Protein AF-A0A9K3DG90-F1 (afdb_monomer)

Mean predicted aligned error: 5.29 Å

Structure (mmCIF, N/CA/C/O backbone):
data_AF-A0A9K3DG90-F1
#
_entry.id   AF-A0A9K3DG90-F1
#
loop_
_atom_site.group_PDB
_atom_site.id
_atom_site.type_symbol
_atom_site.label_atom_id
_atom_site.label_alt_id
_atom_site.label_comp_id
_atom_site.label_asym_id
_atom_site.label_entity_id
_atom_site.label_seq_id
_atom_site.pdbx_PDB_ins_code
_atom_site.Cartn_x
_atom_site.Cartn_y
_atom_site.Cartn_z
_atom_site.occupancy
_atom_site.B_iso_or_equiv
_atom_site.auth_seq_id
_atom_site.auth_comp_id
_atom_site.auth_asym_id
_atom_site.auth_atom_id
_atom_site.pdbx_PDB_model_num
ATOM 1 N N . MET A 1 1 ? -12.030 -12.247 17.730 1.00 45.97 1 MET A N 1
ATOM 2 C CA . MET A 1 1 ? -10.710 -12.686 17.219 1.00 45.97 1 MET A CA 1
ATOM 3 C C . MET A 1 1 ? -10.139 -11.559 16.366 1.00 45.97 1 MET A C 1
ATOM 5 O O . MET A 1 1 ? -10.909 -10.946 15.639 1.00 45.97 1 MET A O 1
ATOM 9 N N . LYS A 1 2 ? -8.850 -11.218 16.504 1.00 62.31 2 LYS A N 1
ATOM 10 C CA . LYS A 1 2 ? -8.198 -10.218 15.638 1.00 62.31 2 LYS A CA 1
ATOM 11 C C . LYS A 1 2 ? -8.064 -10.827 14.244 1.00 62.31 2 LYS A C 1
ATOM 13 O O . LYS A 1 2 ? -7.396 -11.846 14.110 1.00 62.31 2 LYS A O 1
ATOM 18 N N . ASP A 1 3 ? -8.713 -10.248 13.240 1.00 72.00 3 ASP A N 1
ATOM 19 C CA . ASP A 1 3 ? -8.483 -10.677 11.863 1.00 72.00 3 ASP A CA 1
ATOM 20 C C . ASP A 1 3 ? -7.242 -9.986 11.307 1.00 72.00 3 ASP A C 1
ATOM 22 O O . ASP A 1 3 ? -7.283 -8.819 10.919 1.00 72.00 3 ASP A O 1
ATOM 26 N N . SER A 1 4 ? -6.149 -10.736 11.278 1.00 83.38 4 SER A N 1
ATOM 27 C CA . SER A 1 4 ? -4.915 -10.333 10.609 1.00 83.38 4 SER A CA 1
ATOM 28 C C . SER A 1 4 ? -4.812 -10.911 9.195 1.00 83.38 4 SER A C 1
ATOM 30 O O . SER A 1 4 ? -3.998 -10.430 8.412 1.00 83.38 4 SER A O 1
ATOM 32 N N . CYS A 1 5 ? -5.612 -11.928 8.850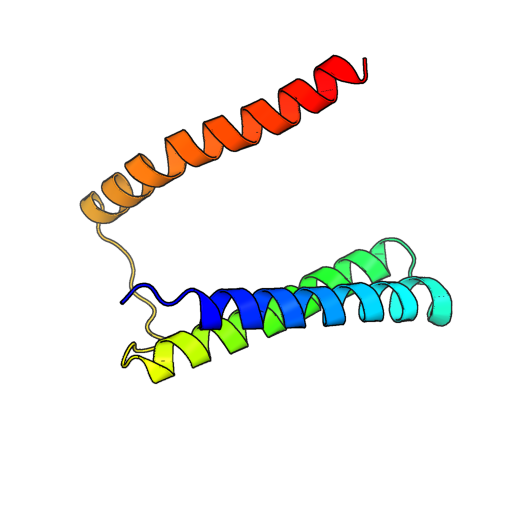 1.00 87.69 5 CYS A N 1
ATOM 33 C CA . CYS A 1 5 ? -5.489 -12.645 7.580 1.00 87.69 5 CYS A CA 1
ATOM 34 C C . CYS A 1 5 ? -6.085 -11.852 6.416 1.00 87.69 5 CYS A C 1
ATOM 36 O O . CYS A 1 5 ? -5.451 -11.782 5.364 1.00 87.69 5 CYS A O 1
ATOM 38 N N . GLY A 1 6 ? -7.248 -11.215 6.602 1.00 91.06 6 GLY A N 1
ATOM 39 C CA . GLY A 1 6 ? -7.851 -10.348 5.581 1.00 91.06 6 GLY A CA 1
ATOM 40 C C . GLY A 1 6 ? -6.910 -9.210 5.153 1.00 91.06 6 GLY A C 1
ATOM 41 O O . GLY A 1 6 ? -6.530 -9.144 3.980 1.00 91.06 6 GLY A O 1
ATOM 42 N N . PRO A 1 7 ? -6.439 -8.365 6.094 1.00 92.44 7 PRO A N 1
ATOM 43 C CA . PRO A 1 7 ? -5.494 -7.291 5.789 1.00 92.44 7 PRO A CA 1
ATOM 44 C C . PRO A 1 7 ? -4.166 -7.785 5.201 1.00 92.44 7 PRO A C 1
ATOM 46 O O . PRO A 1 7 ? -3.653 -7.179 4.262 1.00 92.44 7 PRO A O 1
ATOM 49 N N . LEU A 1 8 ? -3.618 -8.898 5.706 1.00 94.25 8 LEU A N 1
ATOM 50 C CA . LEU A 1 8 ? -2.362 -9.455 5.197 1.00 94.25 8 LEU A CA 1
ATOM 51 C C . LEU A 1 8 ? -2.501 -9.958 3.755 1.00 94.25 8 LEU A C 1
ATOM 53 O O . LEU A 1 8 ? -1.620 -9.714 2.933 1.00 94.25 8 LEU A O 1
ATOM 57 N N . LYS A 1 9 ? -3.618 -10.620 3.430 1.00 94.25 9 LYS A N 1
ATOM 58 C CA . LYS A 1 9 ? -3.913 -11.079 2.068 1.0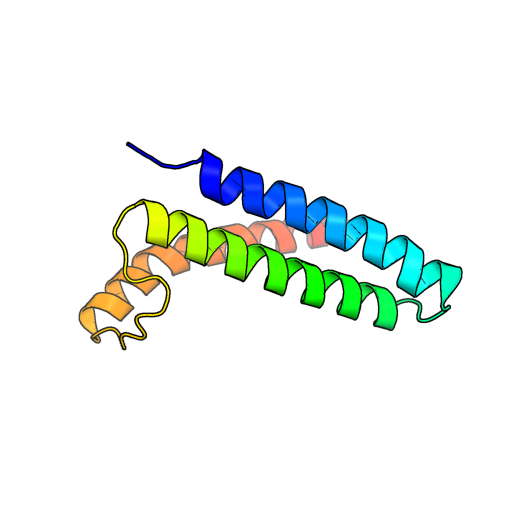0 94.25 9 LYS A CA 1
ATOM 59 C C . LYS A 1 9 ? -4.057 -9.899 1.107 1.00 94.25 9 LYS A C 1
ATOM 61 O O . LYS A 1 9 ? -3.477 -9.936 0.025 1.00 94.25 9 LYS A O 1
ATOM 66 N N . ALA A 1 10 ? -4.792 -8.857 1.503 1.00 95.81 10 ALA A N 1
ATOM 67 C CA . ALA A 1 10 ? -4.942 -7.644 0.698 1.00 95.81 10 ALA A CA 1
ATOM 68 C C . ALA A 1 10 ? -3.586 -6.971 0.437 1.00 95.81 10 ALA A C 1
ATOM 70 O O . ALA A 1 10 ? -3.283 -6.622 -0.702 1.00 95.81 10 ALA A O 1
ATOM 71 N N . LEU A 1 11 ? -2.742 -6.864 1.469 1.00 96.12 11 LEU A N 1
ATOM 72 C CA . LEU A 1 11 ? -1.398 -6.304 1.345 1.00 96.12 11 LEU A CA 1
ATOM 73 C C . LEU A 1 11 ? -0.520 -7.125 0.392 1.00 96.12 11 LEU A C 1
ATOM 75 O O . LEU A 1 11 ? 0.107 -6.553 -0.494 1.00 96.12 11 LEU A O 1
ATOM 79 N N . ALA A 1 12 ? -0.504 -8.453 0.534 1.00 97.75 12 ALA A N 1
ATOM 80 C CA . ALA A 1 12 ? 0.300 -9.328 -0.317 1.00 97.75 12 ALA A CA 1
ATOM 81 C C . ALA A 1 12 ? -0.094 -9.213 -1.798 1.00 97.75 12 ALA A C 1
ATOM 83 O O . ALA A 1 12 ? 0.773 -9.067 -2.660 1.00 97.75 12 ALA A O 1
ATOM 84 N N . VAL A 1 13 ? -1.397 -9.222 -2.095 1.00 97.94 13 VAL A N 1
ATOM 85 C CA . VAL A 1 13 ? -1.891 -9.052 -3.469 1.00 97.94 13 VAL A CA 1
ATOM 86 C C . VAL A 1 13 ? -1.536 -7.668 -4.009 1.00 97.94 13 VAL A C 1
ATOM 88 O O . VAL A 1 13 ? -1.031 -7.569 -5.126 1.00 97.94 13 VAL A O 1
ATOM 91 N N . ALA A 1 14 ? -1.722 -6.610 -3.218 1.00 97.81 14 ALA A N 1
ATOM 92 C CA . ALA A 1 14 ? -1.368 -5.255 -3.625 1.00 97.81 14 ALA A CA 1
ATOM 93 C C . ALA A 1 14 ? 0.129 -5.118 -3.939 1.00 97.81 14 ALA A C 1
ATOM 95 O O . ALA A 1 14 ? 0.487 -4.519 -4.950 1.00 97.81 14 ALA A O 1
ATOM 96 N N . SER A 1 15 ? 1.011 -5.719 -3.134 1.00 98.00 15 SER A N 1
ATOM 97 C CA . SER A 1 15 ? 2.455 -5.715 -3.399 1.00 98.00 15 SER A CA 1
ATOM 98 C C . SER A 1 15 ? 2.812 -6.405 -4.717 1.00 98.00 15 SER A C 1
ATOM 100 O O . SER A 1 15 ? 3.637 -5.884 -5.465 1.00 98.00 15 SER A O 1
ATOM 102 N N . VAL A 1 16 ? 2.170 -7.535 -5.034 1.00 98.38 16 VAL A N 1
ATOM 103 C CA . VAL A 1 16 ? 2.375 -8.234 -6.314 1.00 98.38 16 VAL A CA 1
ATOM 104 C C . VAL A 1 16 ? 1.882 -7.383 -7.485 1.00 98.38 16 VAL A C 1
ATOM 106 O O . VAL A 1 16 ? 2.610 -7.215 -8.460 1.00 98.38 16 VAL A O 1
ATOM 109 N N . VAL A 1 17 ? 0.680 -6.806 -7.380 1.00 98.00 17 VAL A N 1
ATOM 110 C CA . VAL A 1 17 ? 0.120 -5.924 -8.419 1.00 98.00 17 VAL A CA 1
ATOM 111 C C . VAL A 1 17 ? 1.020 -4.712 -8.651 1.00 98.00 17 VAL A C 1
ATOM 113 O O . VAL A 1 17 ? 1.282 -4.375 -9.802 1.00 98.00 17 VAL A O 1
ATOM 116 N N . ASN A 1 18 ? 1.527 -4.091 -7.581 1.00 98.19 18 ASN A N 1
ATOM 117 C CA . ASN A 1 18 ? 2.424 -2.944 -7.690 1.00 98.19 18 ASN A CA 1
ATOM 118 C C . ASN A 1 18 ? 3.739 -3.333 -8.382 1.00 98.19 18 ASN A C 1
ATOM 120 O O . ASN A 1 18 ? 4.098 -2.739 -9.389 1.00 98.19 18 ASN A O 1
ATOM 124 N N . GLY A 1 19 ? 4.406 -4.399 -7.924 1.00 97.56 19 GLY A N 1
ATOM 125 C CA . GLY A 1 19 ? 5.681 -4.831 -8.506 1.00 97.56 19 GLY A CA 1
ATOM 126 C C . GLY A 1 19 ? 5.577 -5.249 -9.978 1.00 97.56 19 GLY A C 1
ATOM 127 O O . GLY A 1 19 ? 6.433 -4.893 -10.787 1.00 97.56 19 GLY A O 1
ATOM 128 N N . VAL A 1 20 ? 4.512 -5.965 -10.358 1.00 97.94 20 VAL A N 1
ATOM 129 C CA . VAL A 1 20 ? 4.253 -6.299 -11.770 1.00 97.94 20 VAL A CA 1
ATOM 130 C C . VAL A 1 20 ? 3.928 -5.038 -12.572 1.00 97.94 20 VAL A C 1
ATOM 132 O O . VAL A 1 20 ? 4.432 -4.869 -13.682 1.00 97.94 20 VAL A O 1
ATOM 135 N N . GLY A 1 21 ? 3.116 -4.141 -12.010 1.00 96.81 21 GLY A N 1
ATOM 136 C CA . GLY A 1 21 ? 2.768 -2.863 -12.623 1.00 96.81 21 GLY A CA 1
ATOM 137 C C . GLY A 1 21 ? 3.992 -1.991 -12.892 1.00 96.81 21 GLY A C 1
ATOM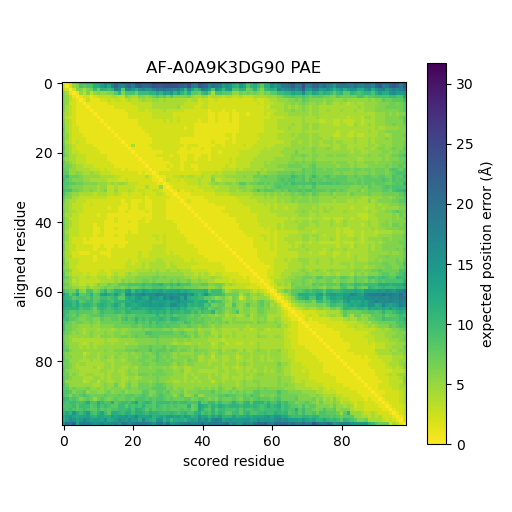 138 O O . GLY A 1 21 ? 4.112 -1.460 -13.993 1.00 96.81 21 GLY A O 1
ATOM 139 N N . ASP A 1 22 ? 4.928 -1.909 -11.946 1.00 96.88 22 ASP A N 1
ATOM 140 C CA . ASP A 1 22 ? 6.188 -1.182 -12.102 1.00 96.88 22 ASP A CA 1
ATOM 141 C C . ASP A 1 22 ? 6.989 -1.725 -13.286 1.00 96.88 22 ASP A C 1
ATOM 143 O O . ASP A 1 22 ? 7.401 -0.960 -14.156 1.00 96.88 22 ASP A O 1
ATOM 147 N N . VAL A 1 23 ? 7.150 -3.046 -13.381 1.00 96.62 23 VAL A N 1
ATOM 148 C CA . VAL A 1 23 ? 7.857 -3.680 -14.503 1.00 96.62 23 VAL A CA 1
ATOM 149 C C . VAL A 1 23 ? 7.170 -3.360 -15.833 1.00 96.62 23 VAL A C 1
ATOM 151 O O . VAL A 1 23 ? 7.822 -2.912 -16.775 1.00 96.62 23 VAL A O 1
ATOM 154 N N . VAL A 1 24 ? 5.853 -3.545 -15.918 1.00 97.06 24 VAL A N 1
ATO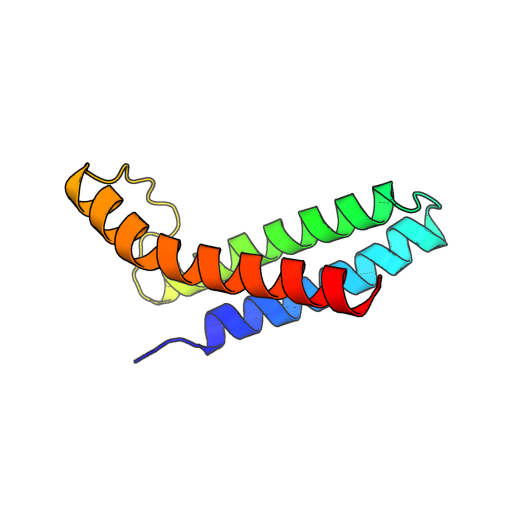M 155 C CA . VAL A 1 24 ? 5.095 -3.363 -17.165 1.00 97.06 24 VAL A CA 1
ATOM 156 C C . VAL A 1 24 ? 5.054 -1.893 -17.595 1.00 97.06 24 VAL A C 1
ATOM 158 O O . VAL A 1 24 ? 5.414 -1.558 -18.724 1.00 97.06 24 VAL A O 1
ATOM 161 N N . LEU A 1 25 ? 4.645 -0.993 -16.707 1.00 95.00 25 LEU A N 1
ATOM 162 C CA . LEU A 1 25 ? 4.448 0.417 -17.040 1.00 95.00 25 LEU A CA 1
ATOM 163 C C . LEU A 1 25 ? 5.776 1.162 -17.189 1.00 95.00 25 LEU A C 1
ATOM 165 O O . LEU A 1 25 ? 5.916 1.984 -18.098 1.00 95.00 25 LEU A O 1
ATOM 169 N N . CYS A 1 26 ? 6.767 0.870 -16.343 1.00 95.25 26 CYS A N 1
ATOM 170 C CA . CYS A 1 26 ? 8.044 1.573 -16.414 1.00 95.25 26 CYS A CA 1
ATOM 171 C C . CYS A 1 26 ? 8.922 1.042 -17.545 1.00 95.25 26 CYS A C 1
ATOM 173 O O . CYS A 1 26 ? 9.485 1.854 -18.275 1.00 95.25 26 CYS A O 1
ATOM 175 N N . LEU A 1 27 ? 9.043 -0.285 -17.698 1.00 92.38 27 LEU A N 1
ATOM 176 C CA . LEU A 1 27 ? 10.013 -0.881 -18.626 1.00 92.38 27 LEU A CA 1
ATOM 177 C C . LEU A 1 27 ? 9.418 -1.181 -20.004 1.00 92.38 27 LEU A C 1
ATOM 179 O O . LEU A 1 27 ? 10.050 -0.872 -21.009 1.00 92.38 27 LEU A O 1
ATOM 183 N N . PHE A 1 28 ? 8.213 -1.755 -20.081 1.00 92.69 28 PHE A N 1
ATOM 184 C CA . PHE A 1 28 ? 7.626 -2.120 -21.379 1.00 92.69 28 PHE A CA 1
ATOM 185 C C . PHE A 1 28 ? 6.964 -0.923 -22.069 1.00 92.69 28 PHE A C 1
ATOM 187 O O . PHE A 1 28 ? 7.154 -0.723 -23.268 1.00 92.69 28 PHE A O 1
ATOM 194 N N . PHE A 1 29 ? 6.231 -0.094 -21.320 1.00 91.94 29 PHE A N 1
ATOM 195 C CA . PHE A 1 29 ? 5.571 1.099 -21.868 1.00 91.94 29 PHE A CA 1
ATOM 196 C C . PHE A 1 29 ? 6.409 2.381 -21.785 1.00 91.94 29 PHE A C 1
ATOM 198 O O . PHE A 1 29 ? 5.996 3.405 -22.325 1.00 91.94 29 PHE A O 1
ATOM 205 N N . ASN A 1 30 ? 7.595 2.333 -21.167 1.00 92.94 30 ASN A N 1
ATOM 206 C CA . ASN A 1 30 ? 8.517 3.470 -21.035 1.00 92.94 30 ASN A CA 1
ATOM 207 C C . ASN A 1 30 ? 7.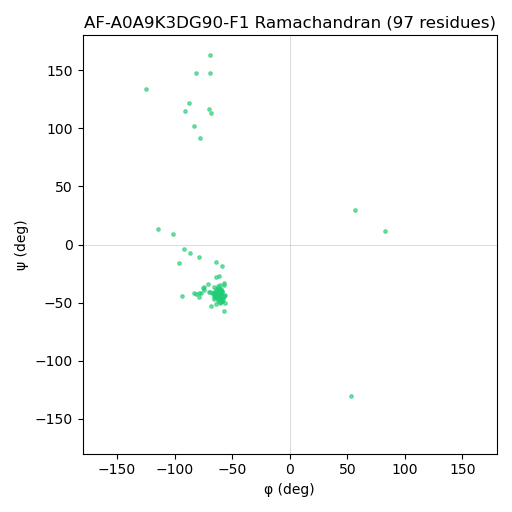898 4.707 -20.352 1.00 92.94 30 ASN A C 1
ATOM 209 O O . ASN A 1 30 ? 8.305 5.838 -20.610 1.00 92.94 30 ASN A O 1
ATOM 213 N N . TYR A 1 31 ? 6.925 4.519 -19.452 1.00 92.50 31 TYR A N 1
ATOM 214 C CA . TYR A 1 31 ? 6.313 5.633 -18.711 1.00 92.50 31 TYR A CA 1
ATOM 215 C C . TYR A 1 31 ? 7.177 6.121 -17.536 1.00 92.50 31 TYR A C 1
ATOM 217 O O . TYR A 1 31 ? 6.881 7.161 -16.942 1.00 92.50 31 TYR A O 1
ATOM 225 N N . GLY A 1 32 ? 8.239 5.388 -17.179 1.00 93.38 32 GLY A N 1
ATOM 226 C CA . GLY A 1 32 ? 9.162 5.754 -16.103 1.00 93.38 32 GLY A CA 1
ATOM 227 C C . GLY A 1 32 ? 8.443 6.031 -14.777 1.00 93.38 32 GLY A C 1
ATOM 228 O O . GLY A 1 32 ? 7.593 5.259 -14.345 1.00 93.38 32 GLY A O 1
ATOM 229 N N . ILE A 1 33 ? 8.746 7.168 -14.144 1.00 94.94 33 ILE A N 1
ATOM 230 C CA . ILE A 1 33 ? 8.202 7.550 -12.826 1.00 94.94 33 ILE A CA 1
ATOM 231 C C . ILE A 1 33 ? 6.671 7.678 -12.844 1.00 94.94 33 ILE A C 1
ATOM 233 O O . ILE A 1 33 ? 6.011 7.317 -11.869 1.00 94.94 33 ILE A O 1
ATOM 237 N N . ALA A 1 34 ? 6.088 8.150 -13.952 1.00 96.12 34 ALA A N 1
ATOM 238 C CA . ALA A 1 34 ? 4.635 8.220 -14.080 1.00 96.12 34 ALA A CA 1
ATOM 239 C C . ALA A 1 34 ? 4.014 6.814 -14.060 1.00 96.12 34 ALA A C 1
ATOM 241 O O . ALA A 1 34 ? 2.982 6.607 -13.426 1.00 96.12 34 ALA A O 1
ATOM 242 N N . GLY A 1 35 ? 4.677 5.839 -14.691 1.00 95.94 35 GLY A N 1
ATOM 243 C CA . GLY A 1 35 ? 4.281 4.431 -14.657 1.00 95.94 35 GLY A CA 1
ATOM 244 C C . GLY A 1 35 ? 4.244 3.871 -13.235 1.00 95.94 35 GLY A C 1
ATOM 245 O O . GLY A 1 35 ? 3.236 3.285 -12.845 1.00 95.94 35 GLY A O 1
ATOM 246 N N . ALA A 1 36 ? 5.282 4.139 -12.439 1.00 96.31 36 ALA A N 1
ATOM 247 C CA . ALA A 1 36 ? 5.351 3.699 -11.044 1.00 96.31 36 ALA A CA 1
ATOM 248 C C . ALA A 1 36 ? 4.233 4.301 -10.169 1.00 96.31 36 ALA A C 1
ATOM 250 O O . ALA A 1 36 ? 3.640 3.627 -9.321 1.00 96.31 36 ALA A O 1
ATOM 251 N N . ALA A 1 37 ? 3.879 5.570 -10.407 1.00 97.56 37 ALA A N 1
ATOM 252 C CA . ALA A 1 37 ? 2.762 6.210 -9.714 1.00 97.56 37 ALA A CA 1
ATOM 253 C C . ALA A 1 37 ? 1.416 5.535 -10.044 1.00 97.56 37 ALA A C 1
ATOM 255 O O . ALA A 1 37 ? 0.625 5.261 -9.136 1.00 97.56 37 ALA A O 1
ATOM 256 N N . TRP A 1 38 ? 1.169 5.212 -11.320 1.00 97.12 38 TRP A N 1
ATOM 257 C CA . TRP A 1 38 ? -0.039 4.496 -11.747 1.00 97.12 38 TRP A CA 1
ATOM 258 C C . TRP A 1 38 ? -0.100 3.065 -11.203 1.00 97.12 38 TRP A C 1
ATOM 260 O O . TRP A 1 38 ? -1.161 2.652 -10.728 1.00 97.12 38 TRP A O 1
ATOM 270 N N . ALA A 1 39 ? 1.021 2.335 -11.210 1.00 97.44 39 ALA A N 1
ATOM 271 C CA . ALA A 1 39 ? 1.124 0.996 -10.624 1.00 97.44 39 ALA A CA 1
ATOM 272 C C . ALA A 1 39 ? 0.765 1.011 -9.131 1.00 97.44 39 ALA A C 1
ATOM 274 O O . ALA A 1 39 ? -0.087 0.241 -8.671 1.00 97.44 39 ALA A O 1
ATOM 275 N N . THR A 1 40 ? 1.329 1.969 -8.392 1.00 97.94 40 THR A N 1
ATOM 276 C CA . THR A 1 40 ? 1.031 2.151 -6.971 1.00 97.94 40 THR A CA 1
ATOM 277 C C . THR A 1 40 ? -0.439 2.500 -6.757 1.00 97.94 40 THR A C 1
ATOM 279 O O . THR A 1 40 ? -1.098 1.849 -5.946 1.00 97.94 40 THR A O 1
ATOM 282 N N . MET A 1 41 ? -0.998 3.459 -7.499 1.00 97.88 41 MET A N 1
ATOM 283 C CA . MET A 1 41 ? -2.404 3.843 -7.339 1.00 97.88 41 MET A CA 1
ATOM 284 C C . MET A 1 41 ? -3.354 2.667 -7.612 1.00 97.88 41 MET A C 1
ATOM 286 O O . MET A 1 41 ? -4.241 2.392 -6.801 1.00 97.88 41 MET A O 1
ATOM 290 N N . ALA A 1 42 ? -3.138 1.929 -8.705 1.00 97.56 42 ALA A N 1
ATOM 291 C CA . ALA A 1 42 ? -3.945 0.761 -9.052 1.00 97.56 42 ALA A CA 1
ATOM 292 C C . ALA A 1 42 ? -3.865 -0.332 -7.973 1.00 97.56 42 ALA A C 1
ATOM 294 O O . ALA A 1 42 ? -4.890 -0.898 -7.588 1.00 97.56 42 ALA A O 1
ATOM 295 N N . SER A 1 43 ? -2.672 -0.582 -7.422 1.00 97.62 43 SER A N 1
ATOM 296 C CA . SER A 1 43 ? -2.493 -1.557 -6.341 1.00 97.62 43 SER A CA 1
ATOM 297 C C . SER A 1 43 ? -3.296 -1.208 -5.080 1.00 97.62 43 SER A C 1
ATOM 299 O O . SER A 1 43 ? -3.891 -2.094 -4.465 1.00 97.62 43 SER A O 1
ATOM 301 N N . GLN A 1 44 ? -3.386 0.081 -4.726 1.00 97.88 44 GLN A N 1
ATOM 302 C CA . GLN A 1 44 ? -4.161 0.533 -3.566 1.00 97.88 44 GLN A CA 1
ATOM 303 C C . GLN A 1 44 ? -5.669 0.412 -3.795 1.00 97.88 44 GLN A C 1
ATOM 305 O O . GLN A 1 44 ? -6.400 0.074 -2.866 1.00 97.88 44 GLN A O 1
ATOM 310 N N . ILE A 1 45 ? -6.140 0.619 -5.029 1.00 97.50 45 ILE A N 1
ATOM 311 C CA . ILE A 1 45 ? -7.549 0.393 -5.385 1.00 97.50 45 ILE A CA 1
ATOM 312 C C . ILE A 1 45 ? -7.914 -1.083 -5.172 1.00 97.50 45 ILE A C 1
ATOM 314 O O . ILE A 1 45 ? -8.917 -1.381 -4.521 1.00 97.50 45 ILE A O 1
ATOM 318 N N . VAL A 1 46 ? -7.074 -2.009 -5.650 1.00 97.38 46 VAL A N 1
ATOM 319 C CA . VAL A 1 46 ? -7.263 -3.456 -5.440 1.00 97.38 46 VAL A CA 1
ATOM 320 C C . VAL A 1 46 ? -7.269 -3.797 -3.947 1.00 97.38 46 VAL A C 1
ATOM 322 O O . VAL A 1 46 ? -8.179 -4.484 -3.477 1.00 97.38 46 VAL A O 1
ATOM 325 N N . ALA A 1 47 ? -6.301 -3.278 -3.185 1.00 97.25 47 ALA A N 1
ATOM 326 C CA . ALA A 1 47 ? -6.230 -3.478 -1.739 1.00 97.25 47 ALA A CA 1
ATOM 327 C C . ALA A 1 47 ? -7.511 -3.006 -1.033 1.00 97.25 47 ALA A C 1
ATOM 329 O O . ALA A 1 47 ? -8.048 -3.719 -0.185 1.00 97.25 47 ALA A O 1
ATOM 330 N N . GLY A 1 48 ? -8.020 -1.830 -1.413 1.00 94.88 48 GLY A N 1
ATOM 331 C CA . GLY A 1 48 ? -9.239 -1.246 -0.861 1.00 94.88 48 GLY A CA 1
ATOM 332 C C . GLY A 1 48 ? -10.456 -2.146 -1.056 1.00 94.88 48 GLY A C 1
ATOM 333 O O . GLY A 1 48 ? -11.153 -2.446 -0.086 1.00 94.88 48 GLY A O 1
ATOM 334 N N . PHE A 1 49 ? -10.676 -2.654 -2.273 1.00 94.44 49 PHE A N 1
ATOM 335 C CA . PHE A 1 49 ? -11.782 -3.581 -2.537 1.00 94.44 49 PHE A CA 1
ATOM 336 C C . PHE A 1 49 ? -11.659 -4.878 -1.733 1.00 94.44 49 PHE A C 1
ATOM 338 O O . PHE A 1 49 ? -12.628 -5.294 -1.098 1.00 94.44 49 PHE A O 1
ATOM 345 N N . MET A 1 50 ? -10.466 -5.472 -1.671 1.00 94.75 50 MET A N 1
ATOM 346 C CA . MET A 1 50 ? -10.242 -6.690 -0.884 1.00 94.75 50 MET A CA 1
ATOM 347 C C . MET A 1 50 ? -10.477 -6.478 0.618 1.00 94.75 50 MET A C 1
ATOM 349 O O . MET A 1 50 ? -10.977 -7.375 1.302 1.00 94.75 50 MET A O 1
ATOM 353 N N . MET A 1 51 ? -10.133 -5.302 1.153 1.00 93.38 51 MET A N 1
ATOM 354 C CA . MET A 1 51 ? -10.418 -4.957 2.549 1.00 93.38 51 MET A CA 1
ATOM 355 C C . MET A 1 51 ? -11.918 -4.772 2.795 1.00 93.38 51 MET A C 1
ATOM 357 O O . MET A 1 51 ? -12.420 -5.264 3.805 1.00 93.38 51 MET A O 1
ATOM 361 N N . ILE A 1 52 ? -12.644 -4.127 1.874 1.00 92.12 52 ILE A N 1
ATOM 362 C CA . ILE A 1 52 ? -14.106 -3.978 1.955 1.00 92.12 52 ILE A CA 1
ATOM 363 C C . ILE A 1 52 ? -14.791 -5.350 1.956 1.00 92.12 52 ILE A C 1
ATOM 365 O O . ILE A 1 52 ? -15.668 -5.597 2.785 1.00 92.12 52 ILE A O 1
ATOM 369 N N . GLU A 1 53 ? -14.366 -6.269 1.087 1.00 91.19 53 GLU A N 1
ATOM 370 C CA . GLU A 1 53 ? -14.879 -7.645 1.080 1.00 91.19 53 GLU A CA 1
ATOM 371 C C . GLU A 1 53 ? -14.562 -8.380 2.385 1.00 91.19 53 GLU A C 1
ATOM 373 O O . GLU A 1 53 ? -15.457 -8.956 2.999 1.00 91.19 53 GLU A O 1
ATOM 378 N N . SER A 1 54 ? -13.328 -8.261 2.883 1.00 91.06 54 SER A N 1
ATOM 379 C CA . SER A 1 54 ? -12.924 -8.865 4.163 1.00 91.06 54 SER A CA 1
ATOM 380 C C . SER A 1 54 ? -13.716 -8.320 5.362 1.00 91.06 54 SER A C 1
ATOM 382 O O . SER A 1 54 ? -13.838 -8.990 6.389 1.00 91.06 54 SER A O 1
ATOM 384 N N . LEU A 1 55 ? -14.223 -7.086 5.276 1.00 89.31 55 LEU A N 1
ATOM 385 C CA . LEU A 1 55 ? -15.120 -6.498 6.273 1.00 89.31 55 LEU A CA 1
ATOM 386 C C . LEU A 1 55 ? -16.557 -7.007 6.106 1.00 89.31 55 LEU A C 1
ATOM 388 O O . LEU A 1 55 ? -17.196 -7.348 7.105 1.00 89.31 55 LEU A O 1
ATOM 392 N N . LYS A 1 56 ? -17.043 -7.112 4.864 1.00 88.56 56 LYS A N 1
ATOM 393 C CA . LYS A 1 56 ? -18.364 -7.672 4.538 1.00 88.56 56 LYS A CA 1
ATOM 394 C C . LYS A 1 56 ? -18.518 -9.095 5.076 1.00 88.56 56 LYS A C 1
ATOM 396 O O . LYS A 1 56 ? -19.524 -9.393 5.716 1.00 88.56 56 LYS A O 1
ATOM 401 N N . ASP A 1 57 ? -17.495 -9.932 4.917 1.00 87.44 57 ASP A N 1
ATOM 402 C CA . ASP A 1 57 ? -17.495 -11.326 5.387 1.00 87.44 57 ASP A CA 1
ATOM 403 C C . ASP A 1 57 ? -17.588 -11.454 6.920 1.00 87.44 57 ASP A C 1
ATOM 405 O O . ASP A 1 57 ? -17.912 -12.516 7.449 1.00 87.44 57 ASP A O 1
ATOM 409 N N . LYS A 1 58 ? -17.351 -10.361 7.654 1.00 86.62 58 LYS A N 1
ATOM 410 C CA . LYS A 1 58 ? -17.494 -10.288 9.117 1.00 86.62 58 LYS A CA 1
ATOM 411 C C . LYS A 1 58 ? -18.787 -9.613 9.573 1.00 86.62 58 LYS A C 1
ATOM 413 O O . LYS A 1 58 ? -18.928 -9.326 10.760 1.00 86.62 58 LYS A O 1
ATOM 418 N N . GLY A 1 59 ? -19.709 -9.330 8.655 1.00 87.38 59 GLY A N 1
ATOM 419 C CA . GLY A 1 59 ? -20.992 -8.695 8.959 1.00 87.38 59 GLY A CA 1
ATOM 420 C C . GLY A 1 59 ? -20.942 -7.170 9.073 1.00 87.38 59 GLY A C 1
ATOM 421 O O . GLY A 1 59 ? -21.918 -6.572 9.522 1.00 87.38 59 GLY A O 1
ATOM 422 N N . TYR A 1 60 ? -19.844 -6.521 8.666 1.00 86.69 60 TYR A N 1
ATOM 423 C CA . TYR A 1 60 ? -19.815 -5.062 8.548 1.00 86.69 60 TYR A CA 1
ATOM 424 C C . TYR A 1 60 ? -20.450 -4.611 7.230 1.00 86.69 60 TYR A C 1
ATOM 426 O O . TYR A 1 60 ? -20.321 -5.261 6.192 1.00 86.69 60 TYR A O 1
ATOM 434 N N . ILE A 1 61 ? -21.084 -3.439 7.245 1.00 83.00 61 ILE A N 1
ATOM 435 C CA . ILE A 1 61 ? -21.589 -2.796 6.030 1.00 83.00 61 ILE A CA 1
ATOM 436 C C . ILE A 1 61 ? -20.397 -2.142 5.317 1.00 83.00 61 ILE A C 1
ATOM 438 O O . ILE A 1 61 ? -20.041 -1.003 5.603 1.00 83.00 61 ILE A O 1
ATOM 442 N N . GLY A 1 62 ? -19.757 -2.878 4.405 1.00 74.69 62 GLY A N 1
ATOM 443 C CA . GLY A 1 62 ? -18.480 -2.488 3.786 1.00 74.69 62 GLY A CA 1
ATOM 444 C C . GLY A 1 62 ? -18.470 -1.153 3.021 1.00 74.69 62 GLY A C 1
ATOM 445 O O . GLY A 1 62 ? -17.404 -0.581 2.825 1.00 74.69 62 GLY A O 1
ATOM 446 N N . TYR A 1 63 ? -19.639 -0.633 2.636 1.00 77.19 63 TYR A N 1
ATOM 447 C CA . TYR A 1 63 ? -19.802 0.658 1.950 1.00 77.19 63 TYR A CA 1
ATOM 448 C C . TYR A 1 63 ? -20.564 1.701 2.783 1.00 77.19 63 TYR A C 1
ATOM 450 O O . TYR A 1 63 ? -21.006 2.715 2.243 1.00 77.19 63 TYR A O 1
ATOM 458 N N . ALA A 1 64 ? -20.762 1.470 4.084 1.00 81.56 64 ALA A N 1
ATOM 459 C CA . ALA A 1 64 ? -21.409 2.461 4.936 1.00 81.56 64 ALA A CA 1
ATOM 460 C C . ALA A 1 64 ? -20.499 3.682 5.105 1.00 81.56 64 ALA A C 1
ATOM 462 O O . ALA A 1 64 ? -19.442 3.611 5.729 1.00 81.56 64 ALA A O 1
ATOM 463 N N . ILE A 1 65 ? -20.935 4.815 4.561 1.00 79.12 65 ILE A N 1
ATOM 464 C CA . ILE A 1 65 ? -20.300 6.108 4.792 1.00 79.12 65 ILE A CA 1
ATOM 465 C C . ILE A 1 65 ? -20.984 6.732 6.006 1.00 79.12 65 ILE A C 1
ATOM 467 O O . ILE A 1 65 ? -22.172 7.046 5.962 1.00 79.12 65 ILE A O 1
ATOM 471 N N . ALA A 1 66 ? -20.232 6.904 7.091 1.00 85.00 66 ALA A N 1
ATOM 472 C CA . ALA A 1 66 ? -20.685 7.580 8.300 1.00 85.00 66 ALA A CA 1
ATOM 473 C C . ALA A 1 66 ? -19.723 8.722 8.638 1.00 85.00 66 ALA A C 1
ATOM 475 O O . ALA A 1 66 ? -18.504 8.547 8.612 1.00 85.00 66 ALA A O 1
ATOM 476 N N . VAL A 1 67 ? -20.273 9.895 8.950 1.00 89.56 67 VAL A N 1
ATOM 477 C CA . VAL A 1 67 ? -19.485 11.045 9.405 1.00 89.56 67 VAL A CA 1
ATOM 478 C C . VAL A 1 67 ? -19.340 10.951 10.927 1.00 89.56 67 VAL A C 1
ATOM 480 O O . VAL A 1 67 ? -20.363 10.918 11.613 1.00 89.56 67 VAL A O 1
ATOM 483 N N . PRO A 1 68 ? -18.111 10.897 11.470 1.00 89.62 68 PRO A N 1
ATOM 484 C CA . PRO A 1 68 ? -17.898 10.788 12.909 1.00 89.62 68 PRO A CA 1
ATOM 485 C C . PRO A 1 68 ? -18.292 12.078 13.641 1.00 89.62 68 PRO A C 1
ATOM 487 O O . PRO A 1 68 ? -18.113 13.189 13.135 1.00 89.62 68 PRO A O 1
ATOM 490 N N . SER A 1 69 ? -18.777 11.936 14.871 1.00 95.62 69 SER A N 1
ATOM 491 C CA . SER A 1 69 ? -19.015 13.048 15.795 1.00 95.62 69 SER A CA 1
ATOM 492 C C . SER A 1 69 ? -17.702 13.680 16.283 1.00 95.62 69 SER A C 1
ATOM 494 O O . SER A 1 69 ? -16.632 13.072 16.228 1.00 95.62 69 SER A O 1
ATOM 496 N N . ALA A 1 70 ? -17.766 14.896 16.838 1.00 95.38 70 ALA A N 1
ATOM 497 C CA . ALA A 1 70 ? -16.584 15.596 17.357 1.00 95.38 70 ALA A CA 1
ATOM 498 C C . ALA A 1 70 ? -15.827 14.797 18.439 1.00 95.38 70 ALA A C 1
ATOM 500 O O . ALA A 1 70 ? -14.599 14.840 18.502 1.00 95.38 70 ALA A O 1
ATOM 501 N N . ASN A 1 71 ? -16.545 14.034 19.270 1.00 96.38 71 ASN A N 1
ATOM 502 C CA . ASN A 1 71 ? -15.925 13.214 20.308 1.00 96.38 71 ASN A CA 1
ATOM 503 C C . ASN A 1 71 ? -15.239 11.964 19.726 1.00 96.38 71 ASN A C 1
ATOM 505 O O . ASN A 1 71 ? -14.164 11.583 20.187 1.00 96.38 71 ASN A O 1
ATOM 509 N N . GLU A 1 72 ? -15.816 11.345 18.692 1.00 94.75 72 GLU A N 1
ATOM 510 C CA . GLU A 1 72 ? -15.183 10.236 17.961 1.00 94.75 72 GLU A CA 1
ATOM 511 C C . GLU A 1 72 ? -13.947 10.713 17.196 1.00 94.75 72 GLU A C 1
ATOM 513 O O . GLU A 1 72 ? -12.902 10.070 17.259 1.00 94.75 72 GLU A O 1
ATOM 518 N N . LEU A 1 73 ? -14.019 11.885 16.558 1.00 95.25 73 LEU A N 1
ATOM 519 C CA . LEU A 1 73 ? -12.862 12.5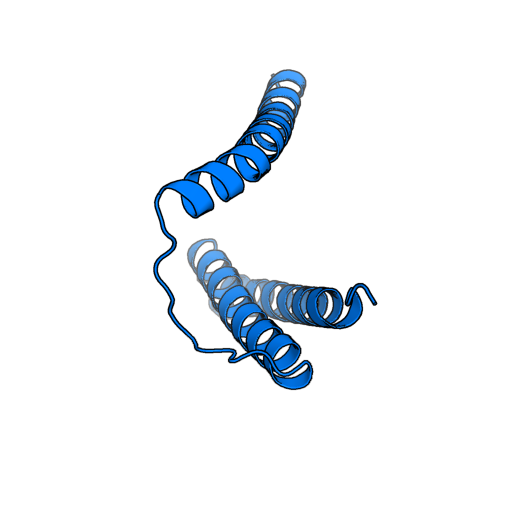22 15.927 1.00 95.25 73 LEU A CA 1
ATOM 520 C C . LEU A 1 73 ? -11.729 12.760 16.927 1.00 95.25 73 LEU A C 1
ATOM 522 O O . LEU A 1 73 ? -10.576 12.452 16.632 1.00 95.25 73 LEU A O 1
ATOM 526 N N . LEU A 1 74 ? -12.046 13.254 18.127 1.00 96.62 74 LEU A N 1
ATOM 527 C CA . LEU A 1 74 ? -11.059 13.468 19.186 1.00 96.62 74 LEU A CA 1
ATOM 528 C C . LEU A 1 74 ? -10.422 12.137 19.629 1.00 96.62 74 LEU A C 1
ATOM 530 O O . LEU A 1 74 ? -9.210 12.074 19.841 1.00 96.62 74 LEU A O 1
ATOM 534 N N . GLN A 1 75 ? -11.200 11.055 19.715 1.00 96.75 75 GLN A N 1
ATOM 535 C CA . GLN A 1 75 ? -10.676 9.717 20.015 1.00 96.75 75 GLN A CA 1
ATOM 536 C C . GLN A 1 75 ? -9.761 9.180 18.907 1.00 96.75 75 GLN A C 1
ATOM 538 O O . GLN A 1 75 ? -8.664 8.702 19.206 1.00 96.75 75 GLN A O 1
ATOM 543 N N . ILE A 1 76 ? -10.161 9.310 17.639 1.00 95.81 76 ILE A N 1
ATOM 544 C CA . ILE A 1 76 ? -9.328 8.940 16.485 1.00 95.81 76 ILE A CA 1
ATOM 545 C C . ILE A 1 76 ? -8.023 9.738 16.515 1.00 95.81 76 ILE A C 1
ATOM 547 O O . ILE A 1 76 ? -6.945 9.161 16.383 1.00 95.81 76 ILE A O 1
ATOM 551 N N . PHE A 1 77 ? -8.100 11.047 16.761 1.00 96.19 77 PHE A N 1
ATOM 552 C CA . PHE A 1 77 ? -6.929 11.915 16.831 1.00 96.19 77 PHE A CA 1
ATOM 553 C C . PHE A 1 77 ? -5.982 11.521 17.971 1.00 96.19 77 PHE A C 1
ATOM 555 O O . PHE A 1 77 ? -4.776 11.424 17.753 1.00 96.19 77 PHE A O 1
ATOM 562 N N . LYS A 1 78 ? -6.510 11.218 19.165 1.00 96.94 78 LYS A N 1
ATOM 563 C CA . LYS A 1 78 ? -5.713 10.736 20.308 1.00 96.94 78 LYS A CA 1
ATOM 564 C C . LYS A 1 78 ? -4.918 9.468 19.989 1.00 96.94 78 LYS A C 1
ATOM 566 O O . LYS A 1 78 ? -3.824 9.302 20.520 1.00 96.94 78 LYS A O 1
ATOM 571 N N . LEU A 1 79 ? -5.446 8.592 19.134 1.00 96.75 79 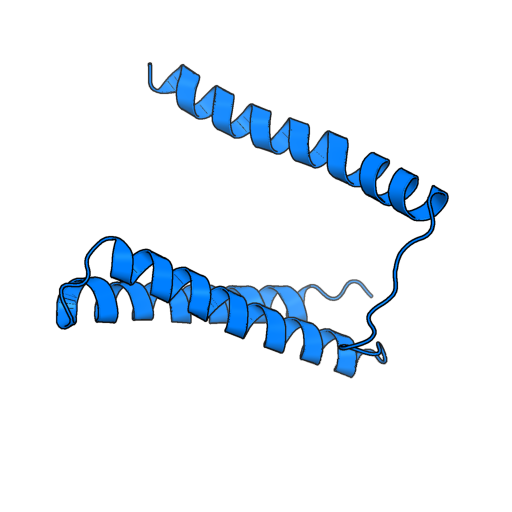LEU A N 1
ATOM 572 C CA . LEU A 1 79 ? -4.758 7.378 18.689 1.00 96.75 79 LEU A CA 1
ATOM 573 C C . LEU A 1 79 ? -3.789 7.651 17.529 1.00 96.75 79 LEU A C 1
ATOM 575 O O . LEU A 1 79 ? -2.673 7.137 17.525 1.00 96.75 79 LE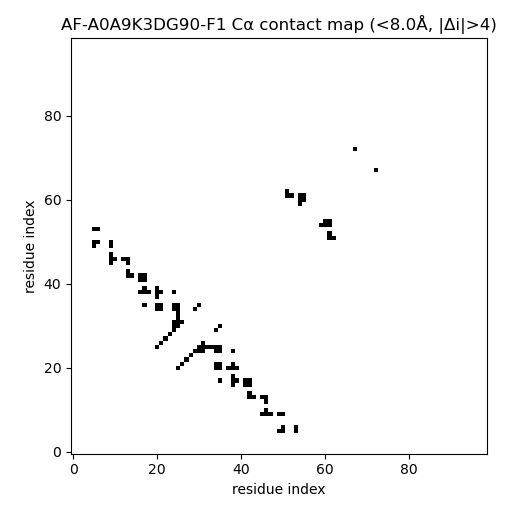U A O 1
ATOM 579 N N . ALA A 1 80 ? -4.191 8.469 16.557 1.00 96.25 80 ALA A N 1
ATOM 580 C CA . ALA A 1 80 ? -3.416 8.730 15.347 1.00 96.25 80 ALA A CA 1
ATOM 581 C C . ALA A 1 80 ? -2.212 9.657 15.585 1.00 96.25 80 ALA A C 1
ATOM 583 O O . ALA A 1 80 ? -1.149 9.425 15.013 1.00 96.25 80 ALA A O 1
ATOM 584 N N . ALA A 1 81 ? -2.344 10.675 16.441 1.00 96.44 81 ALA A N 1
ATOM 585 C CA . ALA A 1 81 ? -1.293 11.655 16.719 1.00 96.44 81 ALA A CA 1
ATOM 586 C C . ALA A 1 81 ? 0.041 11.035 17.194 1.00 96.44 81 ALA A C 1
ATOM 588 O O . ALA A 1 81 ? 1.076 11.350 16.600 1.00 96.44 81 ALA A O 1
ATOM 589 N N . PRO A 1 82 ? 0.079 10.134 18.199 1.00 96.75 82 PRO A N 1
ATOM 590 C CA . PRO A 1 82 ? 1.338 9.517 18.618 1.00 96.75 82 PRO A CA 1
ATOM 591 C C . PRO A 1 82 ? 1.939 8.616 17.530 1.00 96.75 82 PRO A C 1
ATOM 593 O O . PRO A 1 82 ? 3.155 8.614 17.340 1.00 96.75 82 PRO A O 1
ATOM 596 N N . VAL A 1 83 ? 1.106 7.895 16.771 1.00 96.31 83 VAL A N 1
ATOM 597 C CA . VAL A 1 83 ? 1.565 7.044 15.659 1.00 96.31 83 VAL A CA 1
ATOM 598 C C . VAL A 1 83 ? 2.179 7.896 14.546 1.00 96.31 83 VAL A C 1
ATOM 600 O O . VAL A 1 83 ? 3.248 7.569 14.031 1.00 96.31 83 VAL A O 1
ATOM 603 N N . PHE A 1 84 ? 1.548 9.022 14.220 1.00 95.31 84 PHE A N 1
ATOM 604 C CA . PHE A 1 84 ? 2.063 9.987 13.257 1.00 95.31 84 PHE A CA 1
ATOM 605 C C . PHE A 1 84 ? 3.421 10.550 13.696 1.00 95.31 84 PHE A C 1
ATOM 607 O O . PHE A 1 84 ? 4.387 10.484 12.934 1.00 95.31 84 PHE A O 1
ATOM 614 N N . MET A 1 85 ? 3.533 11.018 14.944 1.00 96.62 85 MET A N 1
ATOM 615 C CA . MET A 1 85 ? 4.794 11.527 15.504 1.00 96.62 85 MET A CA 1
ATOM 616 C C . MET A 1 85 ? 5.909 10.476 15.477 1.00 96.62 85 MET A C 1
ATOM 618 O O . MET A 1 85 ? 7.054 10.790 15.136 1.00 96.62 85 MET A O 1
ATOM 622 N N . MET A 1 86 ? 5.577 9.219 15.780 1.00 96.44 86 MET A N 1
ATOM 623 C CA . MET A 1 86 ? 6.521 8.104 15.708 1.00 96.44 86 MET A CA 1
ATOM 624 C C . MET A 1 86 ? 7.030 7.894 14.276 1.00 96.44 86 MET A C 1
ATOM 626 O O . MET A 1 86 ? 8.230 7.709 14.065 1.00 96.44 86 MET A O 1
ATOM 630 N N . MET A 1 87 ? 6.139 7.932 13.284 1.00 95.25 87 MET A N 1
ATOM 631 C CA . MET A 1 87 ? 6.509 7.712 11.886 1.00 95.25 87 MET A CA 1
ATOM 632 C C . MET A 1 87 ? 7.341 8.876 11.326 1.00 95.25 87 MET A C 1
ATOM 634 O O . MET A 1 87 ? 8.352 8.637 10.668 1.00 95.25 87 MET A O 1
ATOM 638 N N . MET A 1 88 ? 6.989 10.123 11.659 1.00 94.44 88 MET A N 1
ATOM 639 C CA . MET A 1 88 ? 7.762 11.312 11.268 1.00 94.44 88 MET A CA 1
ATOM 640 C C . MET A 1 88 ? 9.162 11.318 11.883 1.00 94.44 88 MET A C 1
ATOM 642 O O . MET A 1 88 ? 10.142 11.614 11.197 1.00 94.44 88 MET A O 1
ATOM 646 N N . SER A 1 89 ? 9.279 10.903 13.146 1.00 95.00 89 SER A N 1
ATOM 647 C CA . SER A 1 89 ? 10.577 10.747 13.810 1.00 95.00 89 SER A CA 1
ATOM 648 C C . SER A 1 89 ? 11.482 9.746 13.082 1.00 95.00 89 SER A C 1
ATOM 650 O O . SER A 1 89 ? 12.680 9.992 12.949 1.00 95.00 89 SER A O 1
ATOM 652 N N . LYS A 1 90 ? 10.929 8.644 12.548 1.00 92.06 90 LYS A N 1
ATOM 653 C CA . LYS A 1 90 ? 11.704 7.675 11.748 1.00 92.06 90 LYS A CA 1
ATOM 654 C C . LYS A 1 90 ? 12.250 8.295 10.465 1.00 92.06 90 LYS A C 1
ATOM 656 O O . LYS A 1 90 ? 13.422 8.105 10.156 1.00 92.06 90 LYS A O 1
ATOM 661 N N . VAL A 1 91 ? 11.418 9.043 9.740 1.00 91.88 91 VAL A N 1
ATOM 662 C CA . VAL A 1 91 ? 11.831 9.718 8.499 1.00 91.88 91 VAL A CA 1
ATOM 663 C C . VAL A 1 91 ? 12.937 10.735 8.785 1.00 91.88 91 VAL A C 1
ATOM 665 O O . VAL A 1 91 ? 13.958 10.737 8.100 1.00 91.88 91 VAL A O 1
ATOM 668 N N . SER A 1 92 ? 12.777 11.540 9.840 1.00 89.81 92 SER A N 1
ATOM 669 C CA . SER A 1 92 ? 13.783 12.524 10.253 1.00 89.81 92 SER A CA 1
ATOM 670 C C . SER A 1 92 ? 15.117 11.878 10.628 1.00 89.81 92 SER A C 1
ATOM 672 O O . SER A 1 92 ? 16.166 12.403 10.270 1.00 89.81 92 SER A O 1
ATOM 674 N N . ASN A 1 93 ? 15.095 10.746 11.337 1.00 89.69 93 ASN A N 1
ATOM 675 C CA . ASN A 1 93 ? 16.313 10.038 11.728 1.00 89.69 93 ASN A CA 1
ATOM 676 C C . ASN A 1 93 ? 17.065 9.491 10.500 1.00 89.69 93 ASN A C 1
ATOM 678 O O . ASN A 1 93 ? 18.266 9.701 10.363 1.00 89.69 93 ASN A O 1
ATOM 682 N N . ILE A 1 94 ? 16.350 8.874 9.553 1.00 89.44 94 ILE A N 1
ATOM 683 C CA . ILE A 1 94 ? 16.953 8.389 8.300 1.00 89.44 94 ILE A CA 1
ATOM 684 C C . ILE A 1 94 ? 17.607 9.538 7.521 1.00 89.44 94 ILE A C 1
ATOM 686 O O . ILE A 1 94 ? 18.699 9.363 6.984 1.00 89.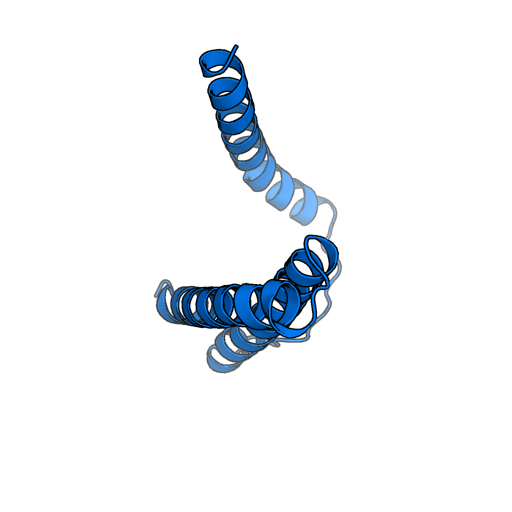44 94 ILE A O 1
ATOM 690 N N . LEU A 1 95 ? 16.962 10.707 7.467 1.00 85.12 95 LEU A N 1
ATOM 691 C CA . LEU A 1 95 ? 17.526 11.881 6.802 1.00 85.12 95 LEU A CA 1
ATOM 692 C C . LEU A 1 95 ? 18.790 12.391 7.511 1.00 85.12 95 LEU A C 1
ATOM 694 O O . LEU A 1 95 ? 19.769 12.715 6.843 1.00 85.12 95 LEU A O 1
ATOM 698 N N . TYR A 1 96 ? 18.783 12.410 8.846 1.00 86.25 96 TYR A N 1
ATOM 699 C CA . TYR A 1 96 ? 19.929 12.827 9.653 1.00 86.25 96 TYR A CA 1
ATOM 700 C C . TYR A 1 96 ? 21.144 11.910 9.463 1.00 86.25 96 TYR A C 1
ATOM 702 O O . TYR A 1 96 ? 22.236 12.409 9.246 1.00 86.25 96 TYR A O 1
ATOM 710 N N . ILE A 1 97 ? 20.967 10.583 9.466 1.00 87.00 97 ILE A N 1
ATOM 711 C CA . ILE A 1 97 ? 22.072 9.619 9.260 1.00 87.00 97 ILE A CA 1
ATOM 712 C C . ILE A 1 97 ? 22.701 9.744 7.861 1.00 87.00 97 ILE A C 1
ATOM 714 O O . ILE A 1 97 ? 23.859 9.385 7.664 1.00 87.00 97 ILE A O 1
ATOM 718 N N . LYS A 1 98 ? 21.929 10.196 6.868 1.00 75.69 98 LYS A N 1
ATOM 719 C CA . LYS A 1 98 ? 22.368 10.276 5.469 1.00 75.69 98 LYS A CA 1
ATOM 720 C C . LYS A 1 98 ? 23.096 11.588 5.128 1.00 75.69 98 LYS A C 1
ATOM 722 O O . LYS A 1 98 ? 23.582 11.700 4.004 1.00 75.69 98 LYS A O 1
ATOM 727 N N . THR A 1 99 ? 23.130 12.552 6.052 1.00 66.88 99 THR A N 1
ATOM 728 C CA . THR A 1 99 ? 23.777 13.870 5.905 1.00 66.88 99 THR A CA 1
ATOM 729 C C . THR A 1 99 ? 25.091 13.892 6.672 1.00 66.88 99 THR A C 1
ATOM 731 O O . THR A 1 99 ? 26.075 14.425 6.118 1.00 66.88 99 THR A O 1
#

Foldseek 3Di:
DDPPPLLVVLVVQLVVQLVVQCCCQCPVVVVNPVSSVVSNVVSVVSSLVSSLVVCVVVVDPSPDDDDDDPVVVVVVCVVVVVVVVVVVVVVVVVVVVVD

Radius of gyration: 18.01 Å; Cα contacts (8 Å, |Δi|>4): 62; chains: 1; bounding box: 45×28×42 Å

Sequence (99 aa):
MKDSCGPLKALAVASVVNGVGDVVLCLFFNYGIAGAAWATMASQIVAGFMMIESLKDKGYIGYAIAVPSANELLQIFKLAAPVFMMMMSKVSNILYIKT

InterPro domains:
  IPR044644 Multi antimicrobial extrusion protein DinF-like [PTHR42893] (1-95)

Secondary structure (DSSP, 8-state):
----HHHHHHHHHHHHHHHHHHIIIIIIS--HHHHHHHHHHHHHHHHHHHHHHHHHTTT--TT---PPPHHHHHHHHHHHHHHHHHHHHHHHHHHHHT-

Organism: Helianthus annuus (NCBI:txid4232)

Solvent-accessible surface area (backbone atoms only — not comparable to full-atom values): 5386 Å² total; per-residue (Å²): 133,89,77,60,61,49,59,49,51,23,50,54,53,21,52,51,47,22,56,52,28,31,50,48,30,25,66,74,66,63,45,41,73,62,18,40,52,51,16,47,54,53,16,50,53,53,25,50,54,46,43,32,50,51,35,37,80,72,75,42,70,58,83,69,85,77,85,76,51,75,67,54,49,51,52,50,45,68,60,46,51,60,55,49,53,55,54,52,52,51,55,52,49,56,54,58,78,74,105

Nearest PDB structures (foldseek):
  3vvo-assembly1_A  TM=7.700E-01  e=9.490E-02  Pyrococcus furiosus
  6idr-assembly1_A  TM=6.496E-01  e=1.145E+00  Vibrio cholerae

pLDDT: mean 91.85, std 8.29, range [45.97, 98.38]